Protein AF-A0A2N2VWQ2-F1 (afdb_monomer_lite)

Structure (mmCIF, N/CA/C/O backbone):
data_AF-A0A2N2VWQ2-F1
#
_entry.id   AF-A0A2N2VWQ2-F1
#
loop_
_atom_site.group_PDB
_atom_site.id
_atom_site.type_symbol
_atom_site.label_atom_id
_atom_site.label_alt_id
_atom_site.label_comp_id
_atom_site.label_asym_id
_atom_site.label_entity_id
_atom_site.label_seq_id
_atom_site.pdbx_PDB_ins_code
_atom_site.Cartn_x
_atom_site.Cartn_y
_atom_site.Cartn_z
_atom_site.occupancy
_atom_site.B_iso_or_equiv
_atom_site.auth_seq_id
_atom_site.auth_comp_id
_atom_site.auth_asym_id
_atom_site.auth_atom_id
_atom_site.pdbx_PDB_model_num
ATOM 1 N N . GLU A 1 1 ? 11.143 -17.959 -23.250 1.00 36.47 1 GLU A N 1
ATOM 2 C CA . GLU A 1 1 ? 10.395 -17.078 -22.330 1.00 36.47 1 GLU A CA 1
ATOM 3 C C . GLU A 1 1 ? 11.401 -16.388 -21.419 1.00 36.47 1 GLU A C 1
ATOM 5 O O . GLU A 1 1 ? 12.106 -17.059 -20.676 1.00 36.47 1 GLU A O 1
ATOM 10 N N . LYS A 1 2 ? 11.602 -15.077 -21.589 1.00 40.47 2 LYS A N 1
ATOM 11 C CA . LYS A 1 2 ? 12.555 -14.299 -20.786 1.00 40.47 2 LYS A CA 1
ATOM 12 C C . LYS A 1 2 ? 11.820 -13.939 -19.496 1.00 40.47 2 LYS A C 1
ATOM 14 O O . LYS A 1 2 ? 10.780 -13.294 -19.568 1.00 40.47 2 LYS A O 1
ATOM 19 N N . ASN A 1 3 ? 12.301 -14.432 -18.356 1.00 45.38 3 ASN A N 1
ATOM 20 C CA . ASN A 1 3 ? 11.730 -14.144 -17.042 1.00 45.38 3 ASN A CA 1
ATOM 21 C C . ASN A 1 3 ? 11.785 -12.631 -16.781 1.00 45.38 3 ASN A C 1
ATOM 23 O O . ASN A 1 3 ? 12.790 -12.121 -16.293 1.00 45.38 3 ASN A O 1
ATOM 27 N N . PHE A 1 4 ? 10.713 -11.913 -17.115 1.00 51.09 4 PHE A N 1
ATOM 28 C CA . PHE A 1 4 ? 10.442 -10.586 -16.577 1.00 51.09 4 PHE A CA 1
ATOM 29 C C . PHE A 1 4 ? 9.988 -10.790 -15.134 1.00 51.09 4 PHE A C 1
ATOM 31 O O . PHE A 1 4 ? 8.797 -10.825 -14.832 1.00 51.09 4 PHE A O 1
ATOM 38 N N . GLY A 1 5 ? 10.953 -11.036 -14.247 1.00 48.56 5 GLY A N 1
ATOM 39 C CA . GLY A 1 5 ? 10.732 -10.926 -12.816 1.00 48.56 5 GLY A CA 1
ATOM 40 C C . GLY A 1 5 ? 10.445 -9.465 -12.520 1.00 48.56 5 GLY A C 1
ATOM 41 O O . GLY A 1 5 ? 11.368 -8.701 -12.266 1.00 48.56 5 GLY A O 1
ATOM 42 N N . SER A 1 6 ? 9.182 -9.056 -12.638 1.00 58.53 6 SER A N 1
ATOM 43 C CA . SER A 1 6 ? 8.774 -7.759 -12.129 1.00 58.53 6 SER A CA 1
ATOM 44 C C . SER A 1 6 ? 8.900 -7.851 -10.615 1.00 58.53 6 SER A C 1
ATOM 46 O O . SER A 1 6 ? 8.089 -8.530 -9.972 1.00 58.53 6 SER A O 1
ATOM 48 N N . ASP A 1 7 ? 9.936 -7.237 -10.049 1.00 65.62 7 ASP A N 1
ATOM 49 C CA . ASP A 1 7 ? 10.134 -7.139 -8.605 1.00 65.62 7 ASP A CA 1
ATOM 50 C C . ASP A 1 7 ? 9.070 -6.188 -8.039 1.00 65.62 7 ASP A C 1
ATOM 52 O O . ASP A 1 7 ? 9.274 -4.999 -7.778 1.00 65.62 7 ASP A O 1
ATOM 56 N N . LEU A 1 8 ? 7.860 -6.731 -7.911 1.00 73.25 8 LEU A N 1
ATOM 57 C CA . LEU A 1 8 ? 6.703 -6.075 -7.333 1.00 73.25 8 LEU A CA 1
ATOM 58 C C . LEU A 1 8 ? 6.877 -6.039 -5.821 1.00 73.25 8 LEU A C 1
ATOM 60 O O . LEU A 1 8 ? 6.545 -6.992 -5.117 1.00 73.25 8 LEU A O 1
ATOM 64 N N . GLN A 1 9 ? 7.380 -4.920 -5.315 1.00 81.25 9 GLN A N 1
ATOM 65 C CA . GLN A 1 9 ? 7.495 -4.703 -3.881 1.00 81.25 9 GLN A CA 1
ATOM 66 C C . GLN A 1 9 ? 6.285 -3.929 -3.354 1.00 81.25 9 GLN A C 1
ATOM 68 O O . GLN A 1 9 ? 5.824 -2.949 -3.949 1.00 81.25 9 GLN A O 1
ATOM 73 N N . TYR A 1 10 ? 5.771 -4.363 -2.206 1.00 87.44 10 TYR A N 1
ATOM 74 C CA . TYR A 1 10 ? 4.620 -3.752 -1.553 1.00 87.44 10 TYR A CA 1
ATOM 75 C C . TYR A 1 10 ? 4.959 -3.390 -0.112 1.00 87.44 10 TYR A C 1
ATOM 77 O O . TYR A 1 10 ? 5.600 -4.160 0.597 1.00 87.44 10 TYR A O 1
ATOM 85 N N . VAL A 1 11 ? 4.460 -2.239 0.331 1.00 90.44 11 VAL A N 1
ATOM 86 C CA . VAL A 1 11 ? 4.401 -1.865 1.743 1.00 90.44 11 VAL A CA 1
ATOM 87 C C . VAL A 1 11 ? 2.939 -1.817 2.166 1.00 90.44 11 VAL A C 1
ATOM 89 O O . VAL A 1 11 ? 2.102 -1.229 1.481 1.00 90.44 11 VAL A O 1
ATOM 92 N N . SER A 1 12 ? 2.606 -2.463 3.276 1.00 94.06 12 SER A N 1
ATOM 93 C CA . SER A 1 12 ? 1.237 -2.523 3.784 1.00 94.06 12 SER A CA 1
ATOM 94 C C . SER A 1 12 ? 1.201 -2.337 5.287 1.00 94.06 12 SER A C 1
ATOM 96 O O . SER A 1 12 ? 2.132 -2.722 5.990 1.00 94.06 12 SER A O 1
ATOM 98 N N . GLY A 1 13 ? 0.094 -1.796 5.772 1.00 95.56 13 GLY A N 1
ATOM 99 C CA . GLY A 1 13 ? -0.177 -1.653 7.192 1.00 95.56 13 GLY A CA 1
ATOM 100 C C . GLY A 1 13 ? -1.673 -1.611 7.446 1.00 95.56 13 GLY A C 1
ATOM 101 O O . GLY A 1 13 ? -2.468 -1.358 6.542 1.00 95.56 13 GLY A O 1
ATOM 102 N N . GLY A 1 14 ? -2.068 -1.867 8.685 1.00 95.25 14 GLY A N 1
ATOM 103 C CA . GLY A 1 14 ? -3.468 -1.822 9.068 1.00 95.25 14 GLY A CA 1
ATOM 104 C C . GLY A 1 14 ? -3.645 -1.672 10.566 1.00 95.25 14 GLY A C 1
ATOM 105 O O . GLY A 1 14 ? -2.742 -1.965 11.349 1.00 95.25 14 GLY A O 1
ATOM 106 N N . LEU A 1 15 ? -4.822 -1.190 10.937 1.00 95.88 15 LEU A N 1
ATOM 107 C CA . LEU A 1 15 ? -5.277 -1.042 12.307 1.00 95.88 15 LEU A CA 1
ATOM 108 C C . LEU A 1 15 ? -6.706 -1.564 12.416 1.00 95.88 15 LEU A C 1
ATOM 110 O O . LEU A 1 15 ? -7.528 -1.352 11.526 1.00 95.88 15 LEU A O 1
ATOM 114 N N . GLY A 1 16 ? -6.980 -2.256 13.514 1.00 94.00 16 GLY A N 1
ATOM 115 C CA . GLY A 1 16 ? -8.267 -2.885 13.762 1.00 94.00 16 GLY A CA 1
ATOM 116 C C . GLY A 1 16 ? -8.709 -2.680 15.197 1.00 94.00 16 GLY A C 1
ATOM 117 O O . GLY A 1 16 ? -7.891 -2.639 16.119 1.00 94.00 16 GLY A O 1
ATOM 118 N N . PHE A 1 17 ? -10.016 -2.547 15.380 1.00 93.75 17 PHE A N 1
ATOM 119 C CA . PHE A 1 17 ? -10.657 -2.518 16.682 1.00 93.75 17 PHE A CA 1
ATOM 120 C C . PHE A 1 17 ? -11.712 -3.613 16.756 1.00 93.75 17 PHE A C 1
ATOM 122 O O . PHE A 1 17 ? -12.556 -3.762 15.871 1.00 93.75 17 PHE A O 1
ATOM 129 N N . ARG A 1 18 ? -11.703 -4.346 17.868 1.00 92.62 18 ARG A N 1
ATOM 130 C CA . ARG A 1 18 ? -12.691 -5.378 18.157 1.00 92.62 18 ARG A CA 1
ATOM 131 C C . ARG A 1 18 ? -13.372 -5.084 19.482 1.00 92.62 18 ARG A C 1
ATOM 133 O O . ARG A 1 18 ? -12.718 -4.931 20.509 1.00 92.62 18 ARG A O 1
ATOM 140 N N . SER A 1 19 ? -14.698 -5.066 19.460 1.00 88.00 19 SER A N 1
ATOM 141 C CA . SER A 1 19 ? -15.508 -5.030 20.669 1.00 88.00 19 SER A CA 1
ATOM 142 C C . SER A 1 19 ? -15.637 -6.435 21.250 1.00 88.00 19 SER A C 1
ATOM 144 O O . SER A 1 19 ? -15.844 -7.411 20.522 1.00 88.00 19 SER A O 1
ATOM 146 N N . GLY A 1 20 ? -15.602 -6.545 22.581 1.00 84.50 20 GLY A N 1
ATOM 147 C CA . GLY A 1 20 ? -15.846 -7.810 23.287 1.00 84.50 20 GLY A CA 1
ATOM 148 C C . GLY A 1 20 ? -17.216 -8.434 22.982 1.00 84.50 20 GLY A C 1
ATOM 149 O O . GLY A 1 20 ? -17.402 -9.627 23.185 1.00 84.50 20 GLY A O 1
ATOM 150 N N . LYS A 1 21 ? -18.155 -7.651 22.432 1.00 84.50 21 LYS A N 1
ATOM 151 C CA . LYS A 1 21 ? -19.507 -8.079 22.038 1.00 84.50 21 LYS A CA 1
ATOM 152 C C . LYS A 1 21 ? -19.612 -8.590 20.592 1.00 84.50 21 LYS A C 1
ATOM 154 O O . LYS A 1 21 ? -20.706 -8.657 20.052 1.00 84.50 21 LYS A O 1
ATOM 159 N N . GLY A 1 22 ? -18.489 -8.918 19.949 1.00 87.12 22 GLY A N 1
ATOM 160 C CA . GLY A 1 22 ? -18.487 -9.593 18.646 1.00 87.12 22 GLY A CA 1
ATOM 161 C C . GLY A 1 22 ? -18.490 -8.676 17.421 1.00 87.12 22 GLY A C 1
ATOM 162 O O . GLY A 1 22 ? -18.456 -9.182 16.303 1.00 87.12 22 GLY A O 1
ATOM 163 N N . THR A 1 23 ? -18.477 -7.355 17.596 1.00 93.69 23 THR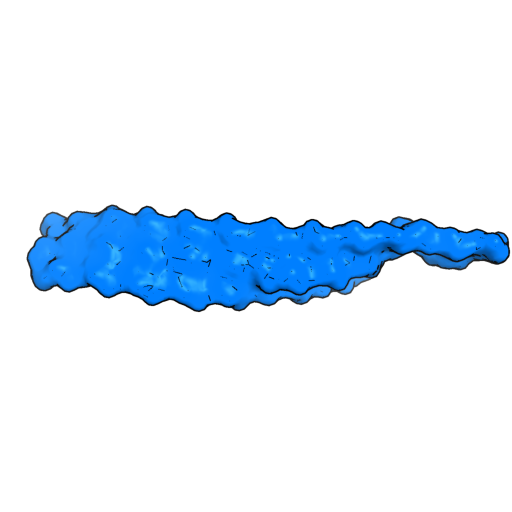 A N 1
ATOM 164 C CA . THR A 1 23 ? -18.312 -6.408 16.483 1.00 93.69 23 THR A CA 1
ATOM 165 C C . THR A 1 23 ? -16.842 -6.088 16.238 1.00 93.69 23 THR A C 1
ATOM 167 O O . THR A 1 23 ? -16.044 -6.049 17.179 1.00 93.69 23 THR A O 1
ATOM 170 N N . PHE A 1 24 ? -16.469 -5.862 14.980 1.00 94.81 24 PHE A N 1
ATOM 171 C CA . PHE A 1 24 ? -15.121 -5.439 14.614 1.00 94.81 24 PHE A CA 1
ATOM 172 C C . PHE A 1 24 ? -15.118 -4.476 13.428 1.00 94.81 24 PHE A C 1
ATOM 174 O O . PHE A 1 24 ? -16.013 -4.500 12.579 1.00 94.81 24 PHE A O 1
ATOM 181 N N . ILE A 1 25 ? -14.099 -3.622 13.406 1.00 96.06 25 ILE A N 1
ATOM 182 C CA . ILE A 1 25 ? -13.790 -2.705 12.317 1.00 96.06 25 ILE A CA 1
ATOM 183 C C . ILE A 1 25 ? -12.292 -2.755 12.050 1.00 96.06 25 ILE A C 1
ATOM 185 O O . ILE A 1 25 ? -11.495 -2.538 12.961 1.00 96.06 25 ILE A O 1
ATOM 189 N N . ASP A 1 26 ? -11.928 -2.997 10.797 1.00 95.44 26 ASP A N 1
ATOM 190 C CA . ASP A 1 26 ? -10.542 -3.027 10.348 1.00 95.44 26 ASP A CA 1
ATOM 191 C C . ASP A 1 26 ? -10.346 -2.041 9.199 1.00 95.44 26 ASP A C 1
ATOM 193 O O . ASP A 1 26 ? -11.182 -1.927 8.299 1.00 95.44 26 ASP A O 1
ATOM 197 N N . LEU A 1 27 ? -9.216 -1.342 9.221 1.00 96.25 27 LEU A N 1
ATOM 198 C CA . LEU A 1 27 ? -8.754 -0.488 8.140 1.00 96.25 27 LEU A CA 1
ATOM 199 C C . LEU A 1 27 ? -7.335 -0.906 7.761 1.00 96.25 27 LEU A C 1
ATOM 201 O O . LEU A 1 27 ? -6.426 -0.878 8.589 1.00 96.25 27 LEU A O 1
ATOM 205 N N . ALA A 1 28 ? -7.137 -1.264 6.500 1.00 96.31 28 ALA A N 1
ATOM 206 C CA . ALA A 1 28 ? -5.848 -1.657 5.957 1.00 96.31 28 ALA A CA 1
ATOM 207 C C . ALA A 1 28 ? -5.525 -0.855 4.695 1.00 96.31 28 ALA A C 1
ATOM 209 O O . ALA A 1 28 ? -6.403 -0.516 3.901 1.00 96.31 28 ALA A O 1
ATOM 210 N N . PHE A 1 29 ? -4.242 -0.578 4.493 1.00 95.25 29 PHE A N 1
ATOM 211 C CA . PHE A 1 29 ? -3.722 0.018 3.275 1.00 95.25 29 PHE A CA 1
ATOM 212 C C . PHE A 1 29 ? -2.565 -0.817 2.731 1.00 95.25 29 PHE A C 1
ATOM 214 O O . PHE A 1 29 ? -1.801 -1.443 3.469 1.00 95.25 29 PHE A O 1
ATOM 221 N N . GLN A 1 30 ? -2.413 -0.788 1.416 1.00 94.50 30 GLN A N 1
ATOM 222 C CA . GLN A 1 30 ? -1.280 -1.360 0.712 1.00 94.50 30 GLN A CA 1
ATOM 223 C C . GLN A 1 30 ? -0.853 -0.385 -0.379 1.00 94.50 30 GLN A C 1
ATOM 225 O O . GLN A 1 30 ? -1.670 0.088 -1.168 1.00 94.50 30 GLN A O 1
ATOM 230 N N . LYS A 1 31 ? 0.441 -0.101 -0.440 1.00 90.06 31 LYS A N 1
ATOM 231 C CA . LYS A 1 31 ? 1.067 0.716 -1.470 1.00 90.06 31 LYS A CA 1
ATOM 232 C C . LYS A 1 31 ? 2.084 -0.132 -2.222 1.00 90.06 31 LYS A C 1
ATOM 234 O O . LYS A 1 31 ? 2.911 -0.807 -1.612 1.00 90.06 31 LYS A O 1
ATOM 239 N N . ARG A 1 32 ? 2.036 -0.077 -3.549 1.00 87.00 32 ARG A N 1
ATOM 240 C CA . ARG A 1 32 ? 3.099 -0.602 -4.407 1.00 87.00 32 ARG A CA 1
ATOM 241 C C . ARG A 1 32 ? 4.262 0.392 -4.419 1.00 87.00 32 ARG A C 1
ATOM 243 O O . ARG A 1 32 ? 4.047 1.582 -4.651 1.00 87.00 32 ARG A O 1
ATOM 250 N N . LEU A 1 33 ? 5.469 -0.084 -4.132 1.00 81.38 33 LEU A N 1
ATOM 251 C CA . LEU A 1 33 ? 6.689 0.706 -4.291 1.00 81.38 33 LEU A CA 1
ATOM 252 C C . LEU A 1 33 ? 6.923 0.943 -5.787 1.00 81.38 33 LEU A C 1
ATOM 254 O O . LEU A 1 33 ? 6.652 0.054 -6.592 1.00 81.38 33 LEU A O 1
ATOM 258 N N . ASN A 1 34 ? 7.360 2.150 -6.159 1.00 72.25 34 ASN A N 1
ATOM 259 C CA . ASN A 1 34 ? 7.597 2.471 -7.565 1.00 72.25 34 ASN A CA 1
ATOM 260 C C . ASN A 1 34 ? 8.660 1.524 -8.124 1.00 72.25 34 ASN A C 1
ATOM 262 O O . ASN A 1 34 ? 9.801 1.527 -7.663 1.00 72.25 34 ASN A O 1
ATOM 266 N N . THR A 1 35 ? 8.268 0.744 -9.124 1.00 65.62 35 THR A N 1
ATOM 267 C CA . THR A 1 35 ? 9.188 -0.049 -9.931 1.00 65.62 35 THR A CA 1
ATOM 268 C C . THR A 1 35 ? 9.394 0.705 -11.239 1.00 65.62 35 THR A C 1
ATOM 270 O O . THR A 1 35 ? 8.413 0.986 -11.931 1.00 65.62 35 THR A O 1
ATOM 273 N N . ASN A 1 36 ? 10.647 1.039 -11.550 1.00 67.00 36 ASN A N 1
ATOM 274 C CA . ASN A 1 36 ? 11.035 1.553 -12.859 1.00 67.00 36 ASN A CA 1
ATOM 275 C C . ASN A 1 36 ? 11.628 0.396 -13.650 1.00 67.00 36 ASN A C 1
ATOM 277 O O . ASN A 1 36 ? 12.725 -0.071 -13.346 1.00 67.00 36 ASN A O 1
ATOM 281 N N . GLU A 1 37 ? 10.884 -0.074 -14.645 1.00 66.44 37 GLU A N 1
ATOM 282 C CA . GLU A 1 37 ? 11.343 -1.125 -15.546 1.00 66.44 37 GLU A CA 1
ATOM 283 C C . GLU A 1 37 ? 11.634 -0.517 -16.915 1.00 66.44 37 GLU A C 1
ATOM 285 O O . GLU A 1 37 ? 10.778 0.135 -17.518 1.00 66.44 37 GLU A O 1
ATOM 290 N N . ASN A 1 38 ? 12.859 -0.737 -17.391 1.00 74.31 38 ASN A N 1
ATOM 291 C CA . ASN A 1 38 ? 13.264 -0.410 -18.749 1.00 74.31 38 ASN A CA 1
ATOM 292 C C . ASN A 1 38 ? 13.203 -1.683 -19.585 1.00 74.31 38 ASN A C 1
ATOM 294 O O . ASN A 1 38 ? 13.869 -2.668 -19.261 1.00 74.31 38 ASN A O 1
ATOM 298 N N . TYR A 1 39 ? 12.440 -1.657 -20.671 1.00 72.38 39 TYR A N 1
ATOM 299 C CA . TYR A 1 39 ? 12.393 -2.760 -21.620 1.00 72.38 39 TYR A CA 1
ATOM 300 C C . TYR A 1 39 ? 12.631 -2.264 -23.039 1.00 72.38 39 TYR A C 1
ATOM 302 O O . TYR A 1 39 ? 12.151 -1.209 -23.450 1.00 72.38 39 TYR A O 1
ATOM 310 N N . SER A 1 40 ? 13.383 -3.061 -23.793 1.00 75.25 40 SER A N 1
ATOM 311 C CA . SER A 1 40 ? 13.482 -2.929 -25.240 1.00 75.25 40 SER A CA 1
ATOM 312 C C . SER A 1 40 ? 12.661 -4.036 -25.888 1.00 75.25 40 SER A C 1
ATOM 314 O O . SER A 1 40 ? 12.718 -5.190 -25.453 1.00 75.25 40 SER A O 1
ATOM 316 N N . LEU A 1 41 ? 11.885 -3.688 -26.914 1.00 76.56 41 LEU A N 1
ATOM 317 C CA . LEU A 1 41 ? 11.036 -4.639 -27.640 1.00 76.56 41 LEU A CA 1
ATOM 318 C C . LEU A 1 41 ? 11.844 -5.566 -28.560 1.00 76.56 41 LEU A C 1
ATOM 320 O O . LEU A 1 41 ? 11.371 -6.642 -28.918 1.00 76.56 41 LEU A O 1
ATOM 324 N N . TYR A 1 42 ? 13.049 -5.147 -28.946 1.00 76.81 42 TYR A N 1
ATOM 325 C CA . TYR A 1 42 ? 13.962 -5.896 -29.803 1.00 76.81 42 TYR A CA 1
ATOM 326 C C . TYR A 1 42 ? 15.423 -5.620 -29.421 1.00 76.81 42 TYR A C 1
ATOM 328 O O . TYR A 1 42 ? 15.715 -4.679 -28.684 1.00 76.81 42 TYR A O 1
ATOM 336 N N . GLU A 1 43 ? 16.339 -6.475 -29.871 1.00 76.31 43 GLU A N 1
ATOM 337 C CA . GLU A 1 43 ? 17.779 -6.260 -29.685 1.00 76.31 43 GLU A CA 1
ATOM 338 C C . GLU A 1 43 ? 18.312 -5.232 -30.687 1.00 76.31 43 GLU A C 1
ATOM 340 O O . GLU A 1 43 ? 17.761 -5.070 -31.779 1.00 76.31 43 GLU A O 1
ATOM 345 N N . ASP A 1 44 ? 19.390 -4.545 -30.317 1.00 83.00 44 ASP A N 1
ATOM 346 C CA . ASP A 1 44 ? 20.084 -3.625 -31.214 1.00 83.00 44 ASP A CA 1
A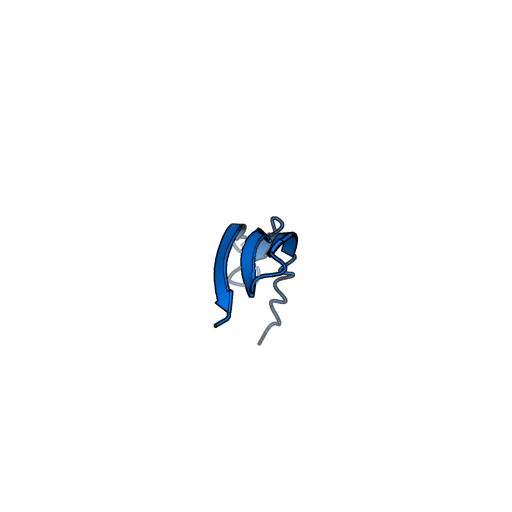TOM 347 C C . ASP A 1 44 ? 20.521 -4.361 -32.490 1.00 83.00 44 ASP A C 1
ATOM 349 O O . ASP A 1 44 ? 21.027 -5.484 -32.441 1.00 83.00 44 ASP A O 1
ATOM 353 N N . TYR A 1 45 ? 20.363 -3.718 -33.645 1.00 81.00 45 TYR A N 1
ATOM 354 C CA . TYR A 1 45 ? 20.888 -4.226 -34.914 1.00 81.00 45 TYR A CA 1
ATOM 355 C C . TYR A 1 45 ? 21.750 -3.162 -35.584 1.00 81.00 45 TYR A C 1
ATOM 357 O O . TYR A 1 45 ? 21.791 -2.015 -35.148 1.00 81.00 45 TYR A O 1
ATOM 365 N N . THR A 1 46 ? 22.524 -3.554 -36.596 1.00 80.62 46 THR A N 1
ATOM 366 C CA . THR A 1 46 ? 23.659 -2.780 -37.118 1.00 80.62 46 THR A CA 1
ATOM 367 C C . THR A 1 46 ? 23.339 -1.287 -37.296 1.00 80.62 46 THR A C 1
ATOM 369 O O . THR A 1 46 ? 22.514 -0.921 -38.127 1.00 80.62 46 THR A O 1
ATOM 372 N N . ASN A 1 47 ? 24.027 -0.438 -36.520 1.00 76.56 47 ASN A N 1
ATOM 373 C CA . ASN A 1 47 ? 23.896 1.029 -36.471 1.00 76.56 47 ASN A CA 1
ATOM 374 C C . ASN A 1 47 ? 22.543 1.596 -35.989 1.00 76.56 47 ASN A C 1
ATOM 376 O O . ASN A 1 47 ? 22.310 2.797 -36.120 1.00 76.56 47 ASN A O 1
ATOM 380 N N . HIS A 1 48 ? 21.681 0.779 -35.381 1.00 77.69 48 HIS A N 1
ATOM 381 C CA . HIS A 1 48 ? 20.394 1.196 -34.830 1.00 77.69 48 HIS A CA 1
ATOM 382 C C . HIS A 1 48 ? 20.198 0.652 -33.411 1.00 77.69 48 HIS A C 1
ATOM 384 O O . HIS A 1 48 ? 19.953 -0.538 -33.212 1.00 77.69 48 HIS A O 1
ATOM 390 N N . ALA A 1 49 ? 20.276 1.551 -32.426 1.00 80.88 49 ALA A N 1
ATOM 391 C CA . ALA A 1 49 ? 19.891 1.241 -31.055 1.00 80.88 49 ALA A CA 1
ATOM 392 C C . ALA A 1 49 ? 18.376 1.009 -30.979 1.00 80.88 49 ALA A C 1
ATOM 394 O O . ALA A 1 49 ? 17.586 1.767 -31.556 1.00 80.88 49 ALA A O 1
ATOM 395 N N . ALA A 1 50 ? 17.973 -0.037 -30.272 1.00 81.75 50 ALA A N 1
ATOM 396 C CA . ALA A 1 50 ? 16.581 -0.339 -30.044 1.00 81.75 50 ALA A CA 1
ATOM 397 C C . ALA A 1 50 ? 15.960 0.682 -29.066 1.00 81.75 50 ALA A C 1
ATOM 399 O O . ALA A 1 50 ? 16.608 1.128 -28.114 1.00 81.75 50 ALA A O 1
ATOM 400 N N . PRO A 1 51 ? 14.705 1.099 -29.296 1.00 77.50 51 PRO A N 1
ATOM 401 C CA . PRO A 1 51 ? 14.012 2.043 -28.446 1.00 77.50 51 PRO A CA 1
ATOM 402 C C . PRO A 1 51 ? 13.749 1.396 -27.090 1.00 77.50 51 PRO A C 1
ATOM 404 O O . PRO A 1 51 ? 13.096 0.355 -26.986 1.00 77.50 51 PRO A O 1
ATOM 407 N N . VAL 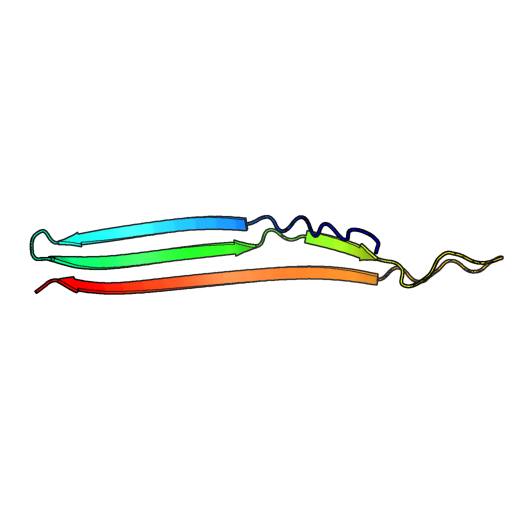A 1 52 ? 14.242 2.053 -26.045 1.00 81.94 52 VAL A N 1
ATOM 408 C CA . VAL A 1 52 ? 13.996 1.664 -24.660 1.00 81.94 52 VAL A CA 1
ATOM 409 C C . VAL A 1 52 ? 12.754 2.397 -24.174 1.00 81.94 52 VAL A C 1
ATOM 411 O O . VAL A 1 52 ? 12.711 3.627 -24.174 1.00 81.94 52 VAL A O 1
ATOM 414 N N . ALA A 1 53 ? 11.741 1.642 -23.761 1.00 75.19 53 ALA A N 1
ATOM 415 C CA . ALA A 1 53 ? 10.575 2.175 -23.079 1.00 75.19 53 ALA A CA 1
ATOM 416 C C . ALA A 1 53 ? 10.761 2.042 -21.566 1.00 75.19 53 ALA A C 1
ATOM 418 O O . ALA A 1 53 ? 11.229 1.013 -21.072 1.00 75.19 53 ALA A O 1
ATOM 419 N N . THR A 1 54 ? 10.364 3.081 -20.838 1.00 77.44 54 THR A N 1
ATOM 420 C CA . THR A 1 54 ? 10.321 3.079 -19.375 1.00 77.44 54 THR A CA 1
ATOM 421 C C . THR A 1 54 ? 8.869 2.994 -18.935 1.00 77.44 54 THR A C 1
ATOM 423 O O . THR A 1 54 ? 8.042 3.811 -19.341 1.00 77.44 54 THR A O 1
ATOM 426 N N . GLN A 1 55 ? 8.556 2.012 -18.094 1.00 71.38 55 GLN A N 1
ATOM 427 C CA . GLN A 1 55 ? 7.251 1.897 -17.458 1.00 71.38 55 GLN A CA 1
ATOM 428 C C . GLN A 1 55 ? 7.379 2.186 -15.970 1.00 71.38 55 GLN A C 1
ATOM 430 O O . GLN A 1 55 ? 8.030 1.449 -15.230 1.00 71.38 55 GLN A O 1
ATOM 435 N N . GLU A 1 56 ? 6.697 3.243 -15.540 1.00 72.56 56 GLU A N 1
ATOM 436 C CA . GLU A 1 56 ? 6.503 3.555 -14.130 1.00 72.56 56 GLU A CA 1
ATOM 437 C C . GLU A 1 56 ? 5.122 3.054 -13.708 1.00 72.56 56 GLU A C 1
ATOM 439 O O . GLU A 1 56 ? 4.103 3.395 -14.313 1.00 72.56 56 GLU A O 1
ATOM 444 N N . SER A 1 57 ? 5.066 2.219 -12.670 1.00 67.62 57 SER A N 1
ATOM 445 C CA . SER A 1 57 ? 3.797 1.710 -12.148 1.00 67.62 57 SER A CA 1
ATOM 446 C C . SER A 1 57 ? 3.693 1.948 -10.648 1.00 67.62 57 SER A C 1
ATOM 448 O O . SER A 1 57 ? 4.484 1.426 -9.861 1.00 67.62 57 SER A O 1
ATOM 450 N N . SER A 1 58 ? 2.680 2.722 -10.258 1.00 76.94 58 SER A N 1
ATOM 451 C CA . SER A 1 58 ? 2.344 3.025 -8.868 1.00 76.94 58 SER A CA 1
ATOM 452 C C . SER A 1 58 ? 0.888 2.672 -8.589 1.00 76.94 58 SER A C 1
ATOM 454 O O . SER A 1 58 ? 0.039 2.741 -9.476 1.00 76.94 58 SER A O 1
ATOM 456 N N . GLY A 1 59 ? 0.582 2.283 -7.353 1.00 83.69 59 GLY A N 1
ATOM 457 C CA . GLY A 1 59 ? -0.776 1.906 -6.982 1.00 83.69 59 GLY A CA 1
ATOM 458 C C . 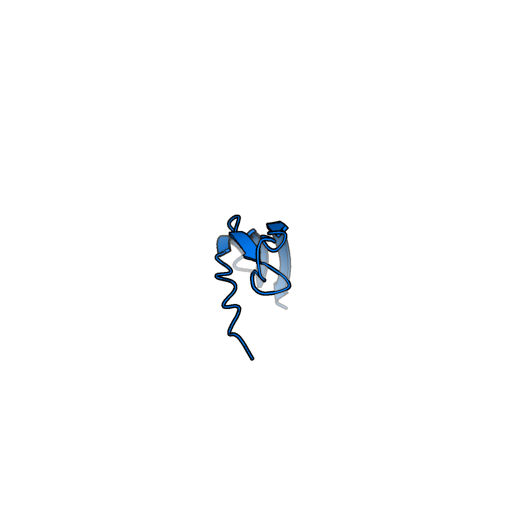GLY A 1 59 ? -0.998 1.890 -5.479 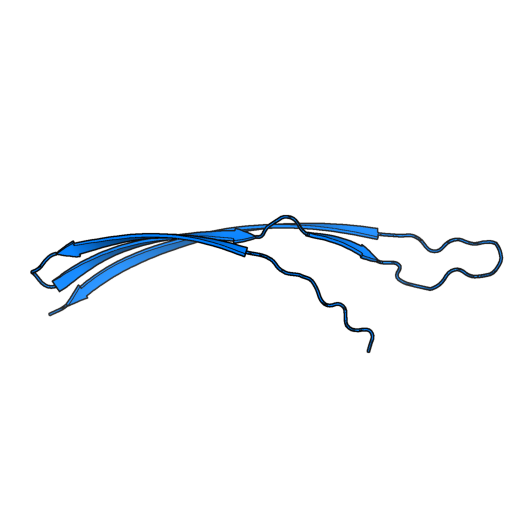1.00 83.69 59 GLY A C 1
ATOM 459 O O . GLY A 1 59 ? -0.118 1.500 -4.708 1.00 83.69 59 GLY A O 1
ATOM 460 N N . TRP A 1 60 ? -2.204 2.288 -5.085 1.00 89.56 60 TRP A N 1
ATOM 461 C CA . TRP A 1 60 ? -2.674 2.271 -3.706 1.00 89.56 60 TRP A CA 1
ATOM 462 C C . TRP A 1 60 ? -3.946 1.443 -3.613 1.00 89.56 60 TRP A C 1
ATOM 464 O O . TRP A 1 60 ? -4.817 1.516 -4.479 1.00 89.56 60 TRP A O 1
ATOM 474 N N . LYS A 1 61 ? -4.049 0.659 -2.547 1.00 92.38 61 LYS A N 1
ATOM 475 C CA . LYS A 1 61 ? -5.242 -0.097 -2.187 1.00 92.38 61 LYS A CA 1
ATOM 476 C C . LYS A 1 61 ? -5.600 0.242 -0.752 1.00 92.38 61 LYS A C 1
ATOM 478 O O . LYS A 1 61 ? -4.729 0.258 0.116 1.00 92.38 61 LYS A O 1
ATOM 483 N N . ILE A 1 62 ? -6.878 0.505 -0.522 1.00 93.50 62 ILE A N 1
ATOM 484 C CA . ILE A 1 62 ? -7.448 0.734 0.803 1.00 93.50 62 ILE A CA 1
ATOM 485 C C . ILE A 1 62 ? -8.561 -0.292 0.974 1.00 93.50 62 ILE A C 1
ATOM 487 O O . ILE A 1 62 ? -9.397 -0.451 0.085 1.00 93.50 62 ILE A O 1
ATOM 491 N N . LEU A 1 63 ? -8.546 -0.999 2.097 1.00 95.50 63 LEU A N 1
ATOM 492 C CA . LEU A 1 63 ? -9.548 -1.985 2.466 1.00 95.50 63 LEU A CA 1
ATOM 493 C C . LEU A 1 63 ? -10.131 -1.595 3.821 1.00 95.50 63 LEU A C 1
ATOM 495 O O . LEU A 1 63 ? -9.395 -1.414 4.789 1.00 95.50 63 LEU A O 1
ATOM 499 N N . MET A 1 64 ? -11.452 -1.485 3.881 1.00 95.56 64 MET A N 1
ATOM 500 C CA . MET A 1 64 ? -12.194 -1.330 5.124 1.00 95.56 64 MET A CA 1
ATOM 501 C C . MET A 1 64 ? -13.094 -2.548 5.299 1.00 95.56 64 MET A C 1
ATOM 503 O O . MET A 1 64 ? -13.825 -2.912 4.377 1.00 95.56 64 MET A O 1
ATOM 507 N N . THR A 1 65 ? -13.058 -3.142 6.486 1.00 94.94 65 THR A N 1
ATOM 508 C CA . THR A 1 65 ? -13.886 -4.294 6.839 1.00 94.94 65 THR A CA 1
ATOM 509 C C . THR A 1 65 ? -14.724 -3.953 8.060 1.00 94.94 65 THR A C 1
ATOM 511 O O . THR A 1 65 ? -14.207 -3.465 9.062 1.00 94.94 65 THR A O 1
ATOM 514 N N . LEU A 1 66 ? -16.024 -4.226 7.979 1.00 94.00 66 LEU A N 1
ATOM 515 C CA . LEU A 1 66 ? -16.969 -4.130 9.087 1.00 94.00 66 LEU A CA 1
ATOM 516 C C . LEU A 1 66 ? -17.542 -5.520 9.327 1.00 94.00 66 LEU A C 1
ATOM 518 O O . LEU A 1 66 ? -17.948 -6.189 8.376 1.00 94.00 66 LEU A O 1
ATOM 522 N N . GLY A 1 67 ? -17.602 -5.949 10.581 1.00 92.75 67 GLY A N 1
ATOM 523 C CA . GLY A 1 67 ? -18.146 -7.256 10.902 1.00 92.75 67 GLY A CA 1
ATOM 524 C C . GLY A 1 67 ? -18.899 -7.304 12.217 1.00 92.75 67 GLY A C 1
ATOM 525 O O . GLY A 1 67 ? -18.628 -6.565 13.165 1.00 92.75 67 GLY A O 1
ATOM 526 N N . PHE A 1 68 ? -19.862 -8.219 12.248 1.00 93.38 68 PHE A N 1
ATOM 527 C CA . PHE A 1 68 ? -20.740 -8.493 13.374 1.00 93.38 68 PHE A CA 1
ATOM 528 C C . PHE A 1 68 ? -20.778 -10.006 13.572 1.00 93.38 68 PHE A C 1
ATOM 530 O O . PHE A 1 68 ? -20.983 -10.753 12.615 1.00 93.38 68 PHE A O 1
ATOM 537 N N . ARG A 1 69 ? -20.552 -10.462 14.802 1.00 84.62 69 ARG A N 1
ATOM 538 C CA . ARG A 1 69 ? -20.683 -11.863 15.198 1.00 84.62 69 ARG A CA 1
ATOM 539 C C . ARG A 1 69 ? -21.922 -12.005 16.077 1.00 84.62 69 ARG A C 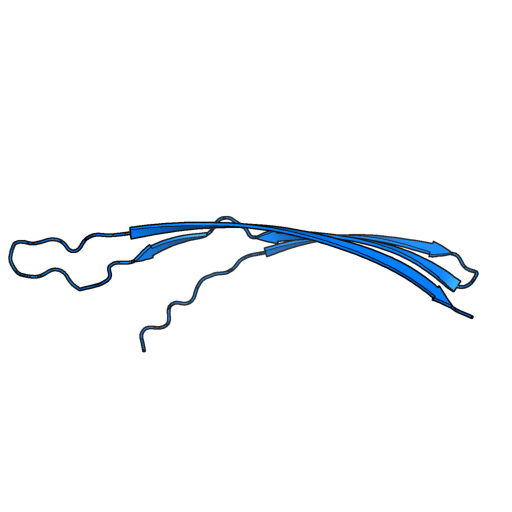1
ATOM 541 O O . ARG A 1 69 ? -21.988 -11.348 17.115 1.00 84.62 69 ARG A O 1
ATOM 548 N N . PHE A 1 70 ? -22.867 -12.822 15.620 1.00 81.06 70 PHE A N 1
ATOM 549 C CA . PHE A 1 70 ? -24.088 -13.207 16.334 1.00 81.06 70 PHE A CA 1
ATOM 550 C C . PHE A 1 70 ? -23.824 -14.432 17.213 1.00 81.06 70 PHE A C 1
ATOM 552 O O . PHE A 1 70 ? -22.995 -15.279 16.795 1.00 81.06 70 PHE A O 1
#

Foldseek 3Di:
DPPPPQVWDKDKDKDKDDDPQFKIKIKMKMKTDWDWDWDFPDCDDDPGHTDIDIDTDIDMDIDIDIDGDD

pLDDT: mean 81.15, std 14.02, range [36.47, 96.31]

Sequence (70 aa):
EKNFGSDLQYVSGGLGFRSGKGTFIDLAFQKRLNTNENYSLYEDYTNHAAPVATQESSGWKILMTLGFRF

Radius of gyration: 21.65 Å; chains: 1; bounding box: 48×21×60 Å

Secondary structure (DSSP, 8-state):
---------EEEEEEEEE-TTSEEEEEEEEEEEEEEEEEESS--BTTBPPPEEEEEEEEEEEEEEEEE--